Protein AF-A0A7J8EHK1-F1 (afdb_monomer)

Organism: Rousettus aegyptiacus (NCBI:txid9407)

Structure (mmCIF, N/CA/C/O backbone):
data_AF-A0A7J8EHK1-F1
#
_entry.id   AF-A0A7J8EHK1-F1
#
loop_
_atom_site.group_PDB
_atom_site.id
_atom_site.type_symbol
_atom_site.label_atom_id
_atom_site.label_alt_id
_atom_site.label_comp_id
_atom_site.label_asym_id
_atom_site.label_entity_id
_atom_site.label_seq_id
_atom_site.pdbx_PDB_ins_code
_atom_site.Cartn_x
_atom_site.Cartn_y
_atom_site.Cartn_z
_atom_site.occupancy
_atom_site.B_iso_or_equiv
_atom_site.auth_seq_id
_atom_site.auth_comp_id
_atom_site.auth_asym_id
_atom_site.auth_atom_id
_atom_site.pdbx_PDB_model_num
ATOM 1 N N . MET A 1 1 ? -7.768 28.398 -75.166 1.00 38.47 1 MET A N 1
ATOM 2 C CA . MET A 1 1 ? -6.361 27.932 -75.151 1.00 38.47 1 MET A CA 1
ATOM 3 C C . MET A 1 1 ? -5.897 27.807 -73.709 1.00 38.47 1 MET A C 1
ATOM 5 O O . MET A 1 1 ? -5.521 28.790 -73.094 1.00 38.47 1 MET A O 1
ATOM 9 N N . ASN A 1 2 ? -5.975 26.603 -73.162 1.00 43.16 2 ASN A N 1
ATOM 10 C CA . ASN A 1 2 ? -5.625 26.227 -71.798 1.00 43.16 2 ASN A CA 1
ATOM 11 C C . ASN A 1 2 ? -4.403 25.303 -71.877 1.00 43.16 2 ASN A C 1
ATOM 13 O O . ASN A 1 2 ? -4.517 24.148 -72.275 1.00 43.16 2 ASN A O 1
ATOM 17 N N . LYS A 1 3 ? -3.215 25.843 -71.584 1.00 46.25 3 LYS A N 1
ATOM 18 C CA . LYS A 1 3 ? -1.960 25.081 -71.583 1.00 46.25 3 LYS A CA 1
ATOM 19 C C . LYS A 1 3 ? -1.724 24.518 -70.184 1.00 46.25 3 LYS A C 1
ATOM 21 O O . LYS A 1 3 ? -1.312 25.252 -69.291 1.00 46.25 3 LYS A O 1
ATOM 26 N N . THR A 1 4 ? -1.973 23.229 -70.004 1.00 40.47 4 THR A N 1
ATOM 27 C CA . THR A 1 4 ? -1.637 22.501 -68.776 1.00 40.47 4 THR A CA 1
ATOM 28 C C . THR A 1 4 ? -0.132 22.228 -68.764 1.00 40.47 4 THR A C 1
ATOM 30 O O . THR A 1 4 ? 0.381 21.569 -69.667 1.00 40.47 4 THR A O 1
ATOM 33 N N . LYS A 1 5 ? 0.599 22.755 -67.774 1.00 55.84 5 LYS A N 1
ATOM 34 C CA . LYS A 1 5 ? 2.004 22.395 -67.535 1.00 55.84 5 LYS A CA 1
ATOM 35 C C . LYS A 1 5 ? 2.040 21.254 -66.522 1.00 55.84 5 LYS A C 1
ATOM 37 O O . LYS A 1 5 ? 1.581 21.427 -65.401 1.00 55.84 5 LYS A O 1
ATOM 42 N N . SER A 1 6 ? 2.587 20.112 -66.923 1.00 46.50 6 SER A N 1
ATOM 43 C CA . SER A 1 6 ? 2.915 19.012 -66.016 1.00 46.50 6 SER A CA 1
ATOM 44 C C . SER A 1 6 ? 4.375 19.149 -65.593 1.00 46.50 6 SER A C 1
ATOM 46 O O . SER A 1 6 ? 5.252 19.219 -66.452 1.00 46.50 6 SER A O 1
ATOM 48 N N . VAL A 1 7 ? 4.632 19.184 -64.286 1.00 48.81 7 VAL A N 1
ATOM 49 C CA . VAL A 1 7 ? 5.978 19.123 -63.702 1.00 48.81 7 VAL A CA 1
ATOM 50 C C . VAL A 1 7 ? 6.161 17.713 -63.152 1.00 48.81 7 VAL A C 1
ATOM 52 O O . VAL A 1 7 ? 5.357 17.258 -62.344 1.00 48.81 7 VAL A O 1
ATOM 55 N N . ARG A 1 8 ? 7.185 17.002 -63.630 1.00 47.78 8 ARG A N 1
ATOM 56 C CA . ARG A 1 8 ? 7.548 15.660 -63.167 1.00 47.78 8 ARG A CA 1
ATOM 57 C C . ARG A 1 8 ? 8.790 15.797 -62.296 1.00 47.78 8 ARG A C 1
ATOM 59 O O . ARG A 1 8 ? 9.835 16.195 -62.801 1.00 47.78 8 ARG A O 1
ATOM 66 N N . PHE A 1 9 ? 8.669 15.486 -61.013 1.00 46.19 9 PHE A N 1
ATOM 67 C CA . PHE A 1 9 ? 9.822 15.381 -60.126 1.00 46.19 9 PHE A CA 1
ATOM 68 C C . PHE A 1 9 ? 10.480 14.013 -60.348 1.00 46.19 9 PHE A C 1
ATOM 70 O O . PHE A 1 9 ? 9.794 12.991 -60.374 1.00 46.19 9 PHE A O 1
ATOM 77 N N . GLN A 1 10 ? 11.791 14.000 -60.594 1.00 54.94 10 GLN A N 1
ATOM 78 C CA . GLN A 1 10 ? 12.601 12.786 -60.522 1.00 54.94 10 GLN A CA 1
ATOM 79 C C . GLN A 1 10 ? 13.108 12.671 -59.090 1.00 54.94 10 GLN A C 1
ATOM 81 O O . GLN A 1 10 ? 13.871 13.516 -58.633 1.00 54.94 10 GLN A O 1
ATOM 86 N N . GLU A 1 11 ? 12.646 11.646 -58.390 1.00 54.41 11 GLU A N 1
ATOM 87 C CA . GLU A 1 11 ? 13.132 11.278 -57.069 1.00 54.41 11 GLU A CA 1
ATOM 88 C C . GLU A 1 11 ? 14.132 10.136 -57.261 1.00 54.41 11 GLU A C 1
ATOM 90 O O . GLU A 1 11 ? 13.762 8.976 -57.420 1.00 54.41 11 GLU A O 1
ATOM 95 N N . THR A 1 12 ? 15.412 10.482 -57.348 1.00 51.59 12 THR A N 1
ATOM 96 C CA . THR A 1 12 ? 16.509 9.524 -57.191 1.00 51.59 12 THR A CA 1
ATOM 97 C C . THR A 1 12 ? 17.348 10.023 -56.032 1.00 51.59 12 THR A C 1
ATOM 99 O O . THR A 1 12 ? 18.205 10.890 -56.192 1.00 51.59 12 THR A O 1
ATOM 102 N N . ILE A 1 13 ? 17.018 9.535 -54.839 1.00 55.03 13 ILE A N 1
ATOM 103 C CA . ILE A 1 13 ? 17.886 9.636 -53.673 1.00 55.03 13 ILE A CA 1
ATOM 104 C C . ILE A 1 13 ? 18.937 8.545 -53.872 1.00 55.03 13 ILE A C 1
ATOM 106 O O . ILE A 1 13 ? 18.628 7.364 -53.720 1.00 55.03 13 ILE A O 1
ATOM 110 N N . ASP A 1 14 ? 20.153 8.929 -54.256 1.00 51.19 14 ASP A N 1
ATOM 111 C CA . ASP A 1 14 ? 21.294 8.016 -54.228 1.00 51.19 14 ASP A CA 1
ATOM 112 C C . ASP A 1 14 ? 21.623 7.723 -52.760 1.00 51.19 14 ASP A C 1
ATOM 114 O O . ASP A 1 14 ? 22.330 8.471 -52.082 1.00 51.19 14 ASP A O 1
ATOM 118 N N . VAL A 1 15 ? 21.044 6.639 -52.243 1.00 51.44 15 VAL A N 1
ATOM 119 C CA . VAL A 1 15 ? 21.447 6.045 -50.971 1.00 51.44 15 VAL A CA 1
ATOM 120 C C . VAL A 1 15 ? 22.838 5.467 -51.194 1.00 51.44 15 VAL A C 1
ATOM 122 O O . VAL A 1 15 ? 23.000 4.443 -51.855 1.00 51.44 15 VAL A O 1
ATOM 125 N N . TYR A 1 16 ? 23.854 6.149 -50.672 1.00 55.19 16 TYR A N 1
ATOM 126 C CA . TYR A 1 16 ? 25.209 5.620 -50.606 1.00 55.19 16 TYR A CA 1
ATOM 127 C C . TYR A 1 16 ? 25.208 4.400 -49.678 1.00 55.19 16 TYR A C 1
ATOM 129 O O . TYR A 1 16 ? 25.238 4.525 -48.454 1.00 55.19 16 TYR A O 1
ATOM 137 N N . ILE A 1 17 ? 25.109 3.213 -50.273 1.00 56.16 17 ILE A N 1
ATOM 138 C CA . ILE A 1 17 ? 25.316 1.946 -49.581 1.00 56.16 17 ILE A CA 1
ATOM 139 C C . ILE A 1 17 ? 26.830 1.737 -49.527 1.00 56.16 17 ILE A C 1
ATOM 141 O O . ILE A 1 17 ? 27.454 1.439 -50.545 1.00 56.16 17 ILE A O 1
ATOM 145 N N . CYS A 1 18 ? 27.429 1.924 -48.34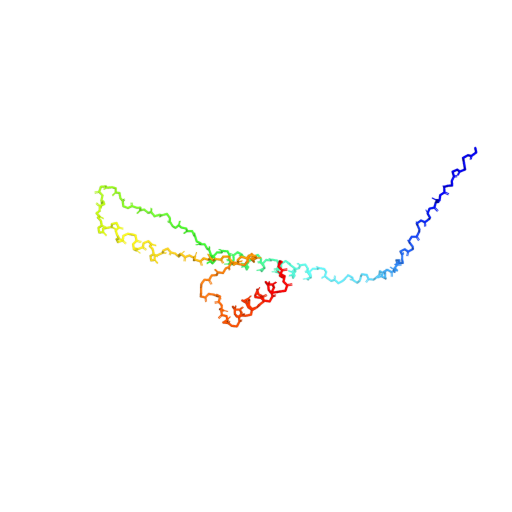7 1.00 44.06 18 CYS A N 1
ATOM 146 C CA . CYS A 1 18 ? 28.772 1.407 -48.085 1.00 44.06 18 CYS A CA 1
ATOM 147 C C . CYS A 1 18 ? 28.731 -0.113 -48.295 1.00 44.06 18 CYS A C 1
ATOM 149 O O . CYS A 1 18 ? 27.890 -0.758 -47.665 1.00 44.06 18 CYS A O 1
ATOM 151 N N . PRO A 1 19 ? 29.608 -0.704 -49.125 1.00 44.03 19 PRO A N 1
ATOM 152 C CA . PRO A 1 19 ? 29.806 -2.142 -49.107 1.00 44.03 19 PRO A CA 1
ATOM 153 C C . PRO A 1 19 ? 30.308 -2.502 -47.710 1.00 44.03 19 PRO A C 1
ATOM 155 O O . PRO A 1 19 ? 31.405 -2.110 -47.316 1.00 44.03 19 PRO A O 1
ATOM 158 N N . SER A 1 20 ? 29.460 -3.154 -46.925 1.00 52.75 20 SER A N 1
ATOM 159 C CA . SER A 1 20 ? 29.878 -3.832 -45.710 1.00 52.75 20 SER A CA 1
ATOM 160 C C . SER A 1 20 ? 30.826 -4.951 -46.132 1.00 52.75 20 SER A C 1
ATOM 162 O O . SER A 1 20 ? 30.414 -5.848 -46.865 1.00 52.75 20 SER A O 1
ATOM 164 N N . ASP A 1 21 ? 32.096 -4.841 -45.738 1.00 48.31 21 ASP A N 1
ATOM 165 C CA . ASP A 1 21 ? 33.077 -5.919 -45.849 1.00 48.31 21 ASP A CA 1
ATOM 166 C C . ASP A 1 21 ? 32.521 -7.146 -45.115 1.00 48.31 21 ASP A C 1
ATOM 168 O O . ASP A 1 21 ? 32.410 -7.164 -43.888 1.00 48.31 21 ASP A O 1
ATOM 172 N N . ASP A 1 22 ? 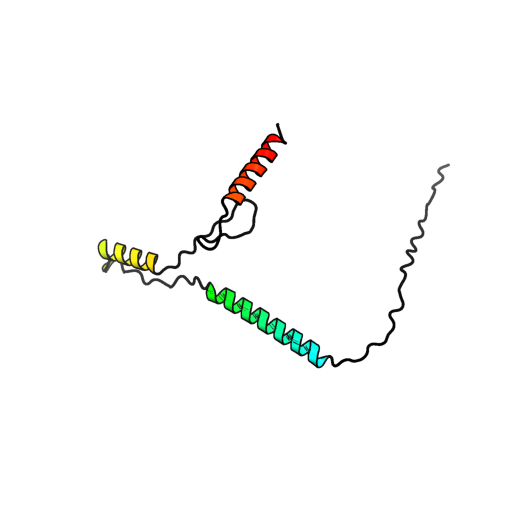32.142 -8.163 -45.886 1.00 50.75 22 ASP A N 1
ATOM 173 C CA . ASP A 1 22 ? 31.831 -9.493 -45.383 1.00 50.75 22 ASP A CA 1
ATOM 174 C C . ASP A 1 22 ? 33.140 -10.177 -44.968 1.00 50.75 22 ASP A C 1
ATOM 176 O O . ASP A 1 22 ? 33.752 -10.929 -45.729 1.00 50.75 22 ASP A O 1
ATOM 180 N N . THR A 1 23 ? 33.554 -9.948 -43.726 1.00 42.09 23 THR A N 1
ATOM 181 C CA . THR A 1 23 ? 34.283 -10.948 -42.943 1.00 42.09 23 THR A CA 1
ATOM 182 C C . THR A 1 23 ? 33.548 -11.114 -41.623 1.00 42.09 23 THR A C 1
ATOM 184 O O . THR A 1 23 ? 33.896 -10.506 -40.613 1.00 42.09 23 THR A O 1
ATOM 187 N N . ILE A 1 24 ? 32.480 -11.914 -41.640 1.00 44.50 24 ILE A N 1
ATOM 188 C CA . ILE A 1 24 ? 31.964 -12.505 -40.408 1.00 44.50 24 ILE A CA 1
ATOM 189 C C . ILE A 1 24 ? 32.987 -13.574 -40.032 1.00 44.50 24 ILE A C 1
ATOM 191 O O . ILE A 1 24 ? 32.926 -14.708 -40.508 1.00 44.50 24 ILE A O 1
ATOM 195 N N . ASP A 1 25 ? 33.972 -13.175 -39.232 1.00 47.78 25 ASP A N 1
ATOM 196 C CA . ASP A 1 25 ? 34.696 -14.117 -38.399 1.00 47.78 25 ASP A CA 1
ATOM 197 C C . ASP A 1 25 ? 33.633 -14.812 -37.545 1.00 47.78 25 ASP A C 1
ATOM 199 O O . ASP A 1 25 ? 32.918 -14.178 -36.769 1.00 47.78 25 ASP A O 1
ATOM 203 N N . THR A 1 26 ? 33.440 -16.111 -37.767 1.00 57.06 26 THR A N 1
ATOM 204 C CA . THR A 1 26 ? 32.623 -16.950 -36.892 1.00 57.06 26 THR A CA 1
ATOM 205 C C . THR A 1 26 ? 33.359 -17.074 -35.565 1.00 57.06 26 THR A C 1
ATOM 207 O O . THR A 1 26 ? 34.079 -18.047 -35.336 1.00 57.06 26 THR A O 1
ATOM 210 N N . GLU A 1 27 ? 33.236 -16.049 -34.731 1.00 58.75 27 GLU A N 1
ATOM 211 C CA . GLU A 1 27 ? 33.489 -16.168 -33.308 1.00 58.75 27 GLU A CA 1
ATOM 212 C C . GLU A 1 27 ? 32.331 -16.943 -32.680 1.00 58.75 27 GLU A C 1
ATOM 214 O O . GLU A 1 27 ? 31.190 -16.906 -33.142 1.00 58.75 27 GLU A O 1
ATOM 219 N N . ASP A 1 28 ? 32.694 -17.739 -31.689 1.00 59.81 28 ASP A N 1
ATOM 220 C CA . ASP A 1 28 ? 31.895 -18.738 -30.999 1.00 59.81 28 ASP A CA 1
ATOM 221 C C . ASP A 1 28 ? 30.589 -18.140 -30.429 1.00 59.81 28 ASP A C 1
ATOM 223 O O . ASP A 1 28 ? 30.542 -17.639 -29.308 1.00 59.81 28 ASP A O 1
ATOM 227 N N . ASP A 1 29 ? 29.521 -18.177 -31.234 1.00 57.72 29 ASP A N 1
ATOM 228 C CA . ASP A 1 29 ? 28.162 -17.673 -30.944 1.00 57.72 29 ASP A CA 1
ATOM 229 C C . ASP A 1 29 ? 27.538 -18.317 -29.684 1.00 57.72 29 ASP A C 1
ATOM 231 O O . ASP A 1 29 ? 26.577 -17.805 -29.108 1.00 57.72 29 ASP A O 1
ATOM 235 N N . GLY A 1 30 ? 28.121 -19.428 -29.211 1.00 61.62 30 GLY A N 1
ATOM 236 C CA . GLY A 1 30 ? 27.737 -20.094 -27.970 1.00 61.62 30 GLY A CA 1
ATOM 237 C C . GLY A 1 30 ? 27.915 -19.206 -26.735 1.00 61.62 30 GLY A C 1
ATOM 238 O O . GLY A 1 30 ? 26.972 -19.070 -25.958 1.00 61.62 30 GLY A O 1
ATOM 239 N N . ASP A 1 31 ? 29.058 -18.527 -26.593 1.00 70.62 31 ASP A N 1
ATOM 240 C CA . ASP A 1 31 ? 29.414 -17.775 -25.374 1.00 70.62 31 ASP A CA 1
ATOM 241 C C . ASP A 1 31 ? 28.532 -16.527 -25.176 1.00 70.62 31 ASP A C 1
ATOM 243 O O . ASP A 1 31 ? 28.021 -16.260 -24.087 1.00 70.62 31 ASP A O 1
ATOM 247 N N . LEU A 1 32 ? 28.253 -15.788 -26.257 1.00 77.38 32 LEU A N 1
ATOM 248 C CA . LEU A 1 32 ? 27.374 -14.613 -26.204 1.00 77.38 32 LEU A CA 1
ATOM 249 C C . LEU A 1 32 ? 25.920 -14.988 -25.893 1.00 77.38 32 LEU A C 1
ATOM 251 O O . LEU A 1 32 ? 25.219 -14.232 -25.211 1.00 77.38 32 LEU A O 1
ATOM 255 N N . SER A 1 33 ? 25.463 -16.145 -26.379 1.00 82.88 33 SER A N 1
ATOM 256 C CA . SER A 1 33 ? 24.103 -16.629 -26.137 1.00 82.88 33 SER A CA 1
ATOM 257 C C . SER A 1 33 ? 23.885 -17.034 -24.675 1.00 82.88 33 SER A C 1
ATOM 259 O O . SER A 1 33 ? 22.853 -16.690 -24.093 1.00 82.88 33 SER A O 1
ATOM 261 N N . GLU A 1 34 ? 24.881 -17.675 -24.060 1.00 85.31 34 GLU A N 1
ATOM 262 C CA . GLU A 1 34 ? 24.867 -18.063 -22.648 1.00 85.31 34 GLU A CA 1
ATOM 263 C C . GLU A 1 34 ? 24.850 -16.826 -21.740 1.00 85.31 34 GLU A C 1
ATOM 265 O O . GLU A 1 34 ? 24.005 -16.721 -20.851 1.00 85.31 34 GLU A O 1
ATOM 270 N N . LEU A 1 35 ? 25.683 -15.821 -22.032 1.00 88.62 35 LEU A N 1
ATOM 271 C CA . LEU A 1 35 ? 25.713 -14.558 -21.283 1.00 88.62 35 LEU A CA 1
ATOM 272 C C . LEU A 1 35 ? 24.392 -13.778 -21.365 1.00 88.62 35 LEU A C 1
ATOM 274 O O . LEU A 1 35 ? 23.960 -13.169 -20.382 1.00 88.62 35 LEU A O 1
ATOM 278 N N . ALA A 1 36 ? 23.744 -13.774 -22.533 1.00 90.38 36 ALA A N 1
ATOM 279 C CA . ALA A 1 36 ? 22.448 -13.125 -22.710 1.00 90.38 36 ALA A CA 1
ATOM 280 C C . ALA A 1 36 ? 21.346 -13.823 -21.899 1.00 90.38 36 ALA A C 1
ATOM 282 O O . ALA A 1 36 ? 20.477 -13.152 -21.332 1.00 90.38 36 ALA A O 1
ATOM 283 N N . LEU A 1 37 ? 21.394 -15.155 -21.830 1.00 94.50 37 LEU A N 1
ATOM 284 C CA . LEU A 1 37 ? 20.437 -15.967 -21.088 1.00 94.50 37 LEU A CA 1
ATOM 285 C C . LEU A 1 37 ? 20.608 -15.766 -19.576 1.00 94.50 37 LEU A C 1
ATOM 287 O O . LEU A 1 37 ? 19.631 -15.440 -18.901 1.00 94.50 37 LEU A O 1
ATOM 291 N N . ASP A 1 38 ? 21.844 -15.803 -19.075 1.00 94.56 38 ASP A N 1
ATOM 292 C CA . ASP A 1 38 ? 22.174 -15.513 -17.672 1.00 94.56 38 ASP A CA 1
ATOM 293 C C . ASP A 1 38 ? 21.714 -14.109 -17.251 1.00 94.56 38 ASP A C 1
ATOM 295 O O . ASP A 1 38 ? 21.135 -13.913 -16.177 1.00 94.56 38 ASP A O 1
ATOM 299 N N . LEU A 1 39 ? 21.921 -13.106 -18.112 1.00 94.62 39 LEU A N 1
ATOM 300 C CA . LEU A 1 39 ? 21.483 -11.739 -17.838 1.00 94.62 39 LEU A CA 1
ATOM 301 C C . LEU A 1 39 ? 19.953 -11.635 -17.769 1.00 94.62 39 LEU A C 1
ATOM 303 O O . LEU A 1 39 ? 19.422 -10.937 -16.899 1.00 94.62 39 LEU A O 1
ATOM 307 N N . ALA A 1 40 ? 19.242 -12.325 -18.665 1.00 96.12 40 ALA A N 1
ATOM 308 C CA . ALA A 1 40 ? 17.785 -12.359 -18.678 1.00 96.12 40 ALA A CA 1
ATOM 309 C C . ALA A 1 40 ? 17.227 -13.058 -17.429 1.00 96.12 40 ALA A C 1
ATOM 311 O O . ALA A 1 40 ? 16.341 -12.513 -16.769 1.00 96.12 40 ALA A O 1
ATOM 312 N N . GLU A 1 41 ? 17.776 -14.215 -17.056 1.00 96.56 41 GLU A N 1
ATOM 313 C CA . GLU A 1 41 ? 17.376 -14.948 -15.852 1.00 96.56 41 GLU A CA 1
ATOM 314 C C . GLU A 1 41 ? 17.659 -14.149 -14.576 1.00 96.56 41 GLU A C 1
ATOM 316 O O . GLU A 1 41 ? 16.799 -14.056 -13.693 1.00 96.56 41 GLU A O 1
ATOM 321 N N . SER A 1 42 ? 18.817 -13.489 -14.496 1.00 95.56 42 SER A N 1
ATOM 322 C CA . SER A 1 42 ? 19.158 -12.590 -13.392 1.00 95.56 42 SER A CA 1
ATOM 323 C C . SER A 1 42 ? 18.177 -11.418 -13.294 1.00 95.56 42 SER A C 1
ATOM 325 O O . SER A 1 42 ? 17.716 -11.085 -12.200 1.00 95.56 42 SER A O 1
ATOM 327 N N . ALA A 1 43 ? 17.823 -10.791 -14.420 1.00 95.25 43 ALA A N 1
ATOM 328 C CA . ALA A 1 43 ? 16.866 -9.686 -14.447 1.00 95.25 43 ALA A CA 1
ATOM 329 C C . ALA A 1 43 ? 15.455 -10.129 -14.021 1.00 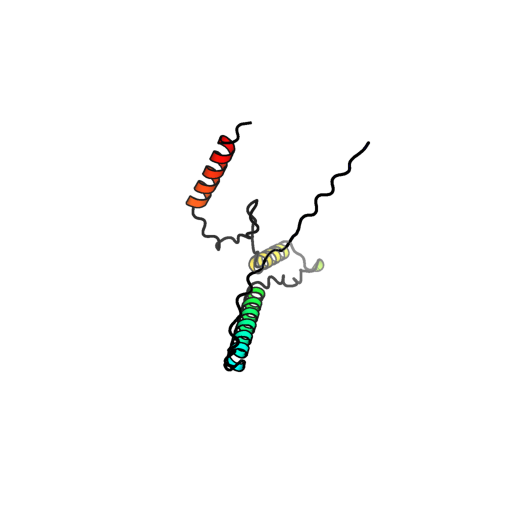95.25 43 ALA A C 1
ATOM 331 O O . ALA A 1 43 ? 14.811 -9.433 -13.233 1.00 95.25 43 ALA A O 1
ATOM 332 N N . ILE A 1 44 ? 14.994 -11.297 -14.482 1.00 94.44 44 ILE A N 1
ATOM 333 C CA . ILE A 1 44 ? 13.706 -11.887 -14.084 1.00 94.44 44 ILE A CA 1
ATOM 334 C C . ILE A 1 44 ? 13.707 -12.193 -12.585 1.00 94.44 44 ILE A C 1
ATOM 336 O O . ILE A 1 44 ? 12.772 -11.819 -11.881 1.00 94.44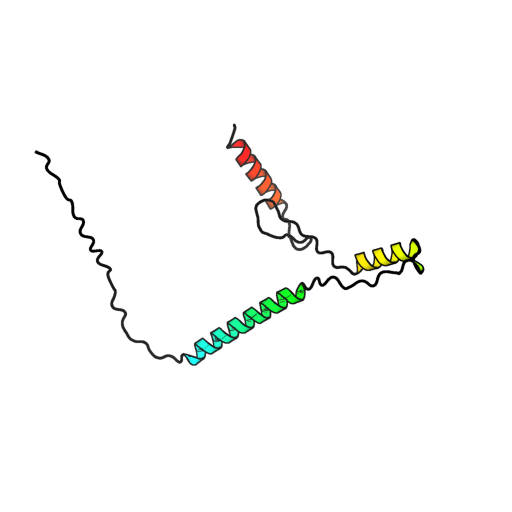 44 ILE A O 1
ATOM 340 N N . THR A 1 45 ? 14.774 -12.810 -12.079 1.00 94.06 45 THR A N 1
ATOM 341 C CA . THR A 1 45 ? 14.909 -13.151 -10.656 1.00 94.06 45 THR A CA 1
ATOM 342 C C . THR A 1 45 ? 14.924 -11.899 -9.781 1.00 94.06 45 THR A C 1
ATOM 344 O O . THR A 1 45 ? 14.252 -11.850 -8.751 1.00 94.06 45 THR A O 1
ATOM 347 N N . ALA A 1 46 ? 15.642 -10.854 -10.201 1.00 89.81 46 ALA A N 1
ATOM 348 C CA . ALA A 1 46 ? 15.643 -9.569 -9.513 1.00 89.81 46 ALA A CA 1
ATOM 349 C C . ALA A 1 46 ? 14.244 -8.933 -9.505 1.00 89.81 46 ALA A C 1
ATOM 351 O O . ALA A 1 46 ? 13.804 -8.462 -8.459 1.00 89.81 46 ALA A O 1
ATOM 352 N N . ALA A 1 47 ? 13.525 -8.971 -10.631 1.00 83.12 47 ALA A N 1
ATOM 353 C CA . ALA A 1 47 ? 12.165 -8.449 -10.726 1.00 83.12 47 ALA A CA 1
ATOM 354 C C . ALA A 1 47 ? 11.181 -9.217 -9.824 1.00 83.12 47 ALA A C 1
ATOM 356 O O . ALA A 1 47 ? 10.435 -8.589 -9.076 1.00 83.12 47 ALA A O 1
ATOM 357 N N . ILE A 1 48 ? 11.217 -10.555 -9.823 1.00 78.75 48 ILE A N 1
ATOM 358 C CA . ILE A 1 48 ? 10.383 -11.389 -8.939 1.00 78.75 48 ILE A CA 1
ATOM 359 C C . ILE A 1 48 ? 10.664 -11.052 -7.474 1.00 78.75 48 ILE A C 1
ATOM 361 O O . ILE A 1 48 ? 9.734 -10.761 -6.729 1.00 78.75 48 ILE A O 1
ATOM 365 N N . LYS A 1 49 ? 11.939 -10.970 -7.080 1.00 80.00 49 LYS A N 1
ATOM 366 C CA . LYS A 1 49 ? 12.322 -10.593 -5.715 1.00 80.00 49 LYS A CA 1
ATOM 367 C C . LYS A 1 49 ? 11.791 -9.210 -5.320 1.00 80.00 49 LYS A C 1
ATOM 369 O O . LYS A 1 49 ? 11.320 -9.039 -4.202 1.00 80.00 49 LYS A O 1
ATOM 374 N N . THR A 1 50 ? 11.832 -8.230 -6.228 1.00 71.62 50 THR A N 1
ATOM 375 C CA . THR A 1 50 ? 11.267 -6.895 -5.956 1.00 71.62 50 THR A CA 1
ATOM 376 C C . THR A 1 50 ? 9.742 -6.882 -5.850 1.00 71.62 50 THR A C 1
ATOM 378 O O . THR A 1 50 ? 9.202 -5.983 -5.217 1.00 71.62 50 THR A O 1
ATOM 381 N N . VAL A 1 51 ? 9.046 -7.850 -6.453 1.00 65.50 51 VAL A N 1
ATOM 382 C CA . VAL A 1 51 ? 7.585 -7.991 -6.341 1.00 65.50 51 VAL A CA 1
ATOM 383 C C . VAL A 1 51 ? 7.205 -8.746 -5.064 1.00 65.50 51 VAL A C 1
ATOM 385 O O . VAL A 1 51 ? 6.266 -8.341 -4.387 1.00 65.50 51 VAL A O 1
ATOM 388 N N . GLU A 1 52 ? 7.952 -9.789 -4.693 1.00 56.50 52 GLU A N 1
ATOM 389 C CA . GLU A 1 52 ? 7.721 -10.563 -3.463 1.00 56.50 52 GLU A CA 1
ATOM 390 C C . GLU A 1 52 ? 8.037 -9.764 -2.185 1.00 56.50 52 GLU A C 1
ATOM 392 O O . GLU A 1 52 ? 7.369 -9.947 -1.169 1.00 56.50 52 GLU A O 1
ATOM 397 N N . GLU A 1 53 ? 9.001 -8.832 -2.220 1.00 53.66 53 GLU A N 1
ATOM 398 C CA . GLU A 1 53 ? 9.269 -7.913 -1.096 1.00 53.66 53 GLU A CA 1
ATOM 399 C C . GLU A 1 53 ? 8.082 -6.971 -0.784 1.00 53.66 53 GLU A C 1
ATOM 401 O O . GLU A 1 53 ? 8.008 -6.440 0.325 1.00 53.66 53 GLU A O 1
ATOM 406 N N . ASP A 1 54 ? 7.128 -6.827 -1.712 1.00 53.69 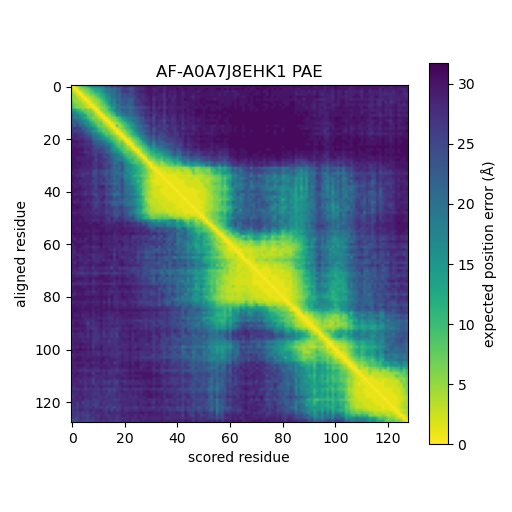54 ASP A N 1
ATOM 407 C CA . ASP A 1 54 ? 5.945 -5.967 -1.607 1.00 53.69 54 ASP A CA 1
ATOM 408 C C . ASP A 1 54 ? 4.623 -6.775 -1.681 1.00 53.69 54 ASP A C 1
ATOM 410 O O . ASP A 1 54 ? 3.588 -6.241 -2.091 1.00 53.69 54 ASP A O 1
ATOM 414 N N . GLU A 1 55 ? 4.593 -8.053 -1.269 1.00 56.03 55 GLU A N 1
ATOM 415 C CA . GLU A 1 55 ? 3.321 -8.772 -1.087 1.00 56.03 55 GLU A CA 1
ATOM 416 C C . GLU A 1 55 ? 2.536 -8.196 0.109 1.00 56.03 55 GLU A C 1
ATOM 418 O O . GLU A 1 55 ? 2.470 -8.738 1.212 1.00 56.03 55 GLU A O 1
ATOM 423 N N . TYR A 1 56 ? 1.863 -7.071 -0.137 1.00 54.50 56 TYR A N 1
ATOM 424 C CA . TYR A 1 56 ? 0.781 -6.518 0.672 1.00 54.50 56 TYR A CA 1
ATOM 425 C C . TYR A 1 56 ? -0.472 -7.396 0.559 1.00 54.50 56 TYR A C 1
ATOM 427 O O . TYR A 1 56 ? -1.574 -6.906 0.299 1.00 54.50 56 TYR A O 1
ATOM 435 N N . THR A 1 57 ? -0.332 -8.713 0.710 1.00 58.72 57 THR A N 1
ATOM 436 C CA . THR A 1 57 ? -1.489 -9.596 0.785 1.00 58.72 57 THR A CA 1
ATOM 437 C C . THR A 1 57 ? -2.180 -9.287 2.103 1.00 58.72 57 THR A C 1
ATOM 439 O O . THR A 1 57 ? -1.719 -9.692 3.174 1.00 58.72 57 THR A O 1
ATOM 442 N N . VAL A 1 58 ? -3.255 -8.501 2.036 1.00 60.31 58 VAL A N 1
ATOM 443 C CA . VAL A 1 58 ? -4.150 -8.270 3.169 1.00 60.31 58 VAL A CA 1
ATOM 444 C C . VAL A 1 58 ? -4.594 -9.648 3.646 1.00 60.31 58 VAL A C 1
ATOM 446 O O . VAL A 1 58 ? -5.334 -10.338 2.949 1.00 60.31 58 VAL A O 1
ATOM 449 N N . LYS A 1 59 ? -4.063 -10.081 4.795 1.00 64.69 59 LYS A N 1
ATOM 450 C CA . LYS A 1 59 ? -4.393 -11.382 5.378 1.00 64.69 59 LYS A CA 1
ATOM 451 C C . LYS A 1 59 ? -5.902 -11.421 5.603 1.00 64.69 59 LYS A C 1
ATOM 453 O O . LYS A 1 59 ? -6.460 -10.456 6.125 1.00 64.69 59 LYS A O 1
ATOM 458 N N . ASP A 1 60 ? -6.548 -12.528 5.249 1.00 69.38 60 ASP A N 1
ATOM 459 C CA . ASP A 1 60 ? -7.962 -12.726 5.562 1.00 69.38 60 ASP A CA 1
ATOM 460 C C . ASP A 1 60 ? -8.151 -12.704 7.086 1.00 69.38 60 ASP A C 1
ATOM 462 O O . ASP A 1 60 ? -7.602 -13.530 7.821 1.00 69.38 60 ASP A O 1
ATOM 466 N N . ILE A 1 61 ? -8.904 -11.717 7.575 1.00 74.94 61 ILE A N 1
ATOM 467 C CA . ILE A 1 61 ? -9.107 -11.498 9.008 1.00 74.94 61 ILE A CA 1
ATOM 468 C C . ILE A 1 61 ? -10.349 -12.266 9.438 1.00 74.94 61 ILE A C 1
ATOM 470 O O . ILE A 1 61 ? -11.463 -11.977 8.996 1.00 74.94 61 ILE A O 1
ATOM 474 N N . ASN A 1 62 ? -10.176 -13.195 10.374 1.00 83.81 62 ASN A N 1
ATOM 475 C CA . ASN A 1 62 ? -11.308 -13.821 11.042 1.00 83.81 62 ASN A CA 1
ATOM 476 C C . ASN A 1 62 ? -11.865 -12.877 12.124 1.00 83.81 62 ASN A C 1
ATOM 478 O O . ASN A 1 62 ? -11.382 -12.838 13.259 1.00 83.81 62 ASN A O 1
ATOM 482 N N . TRP A 1 63 ? -12.855 -12.070 11.749 1.00 85.75 63 TRP A N 1
ATOM 483 C CA . TRP A 1 63 ? -13.531 -11.133 12.647 1.00 85.75 63 TRP A CA 1
ATOM 484 C C . TRP A 1 63 ? -14.293 -11.851 13.762 1.00 85.75 63 TRP A C 1
ATOM 486 O O . TRP A 1 63 ? -14.826 -12.944 13.556 1.00 85.75 63 TRP A O 1
ATOM 496 N N . ILE A 1 64 ? -14.387 -11.226 14.944 1.00 88.06 64 ILE A N 1
ATOM 497 C CA . ILE A 1 64 ? -15.230 -11.790 16.005 1.00 88.06 64 ILE A CA 1
ATOM 498 C C . ILE A 1 64 ? -16.688 -11.846 15.554 1.00 88.06 64 ILE A C 1
ATOM 500 O O . ILE A 1 64 ? -17.202 -10.933 14.903 1.00 88.06 64 ILE A O 1
ATOM 504 N N . THR A 1 65 ? -17.376 -12.920 15.924 1.00 90.75 65 THR A N 1
ATOM 505 C CA . THR A 1 65 ? -18.787 -13.079 15.575 1.00 90.75 65 THR A CA 1
ATOM 506 C C . THR A 1 65 ? -19.673 -12.174 16.439 1.00 90.75 65 THR A C 1
ATOM 508 O O . THR A 1 65 ? -19.308 -11.792 17.552 1.00 90.75 65 THR A O 1
ATOM 511 N N . HIS A 1 66 ? -20.880 -11.847 15.961 1.00 82.06 66 HIS A N 1
ATOM 512 C CA . HIS A 1 66 ? -21.822 -10.977 16.684 1.00 82.06 66 HIS A CA 1
ATOM 513 C C . HIS A 1 66 ? -22.126 -11.466 18.115 1.00 82.06 66 HIS A C 1
ATOM 515 O O . HIS A 1 66 ? -22.301 -10.657 19.020 1.00 82.06 66 HIS A O 1
ATOM 521 N N . GLY A 1 67 ? -22.169 -12.786 18.337 1.00 88.19 67 GLY A N 1
ATOM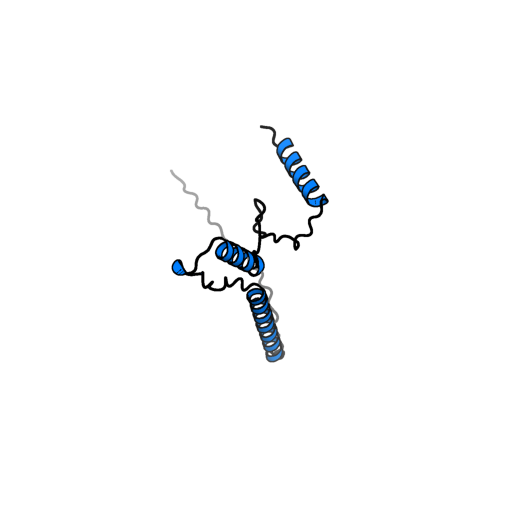 522 C CA . GLY A 1 67 ? -22.441 -13.370 19.657 1.00 88.19 67 GLY A CA 1
ATOM 523 C C . GLY A 1 67 ? -21.295 -13.221 20.663 1.00 88.19 67 GLY A C 1
ATOM 524 O O . GLY A 1 67 ? -21.521 -13.296 21.866 1.00 88.19 67 GLY A O 1
ATOM 525 N N . GLU A 1 68 ? -20.076 -12.981 20.185 1.00 87.56 68 GLU A N 1
ATOM 526 C CA . GLU A 1 68 ? -18.863 -12.854 21.000 1.00 87.56 68 GLU A CA 1
ATOM 527 C C . GLU A 1 68 ? -18.396 -11.397 21.132 1.00 87.56 68 GLU A C 1
ATOM 529 O O . GLU A 1 68 ? -17.368 -11.123 21.771 1.00 87.56 68 GLU A O 1
ATOM 534 N N . PHE A 1 69 ? -19.137 -10.470 20.513 1.00 92.62 69 PHE A N 1
ATOM 535 C CA . PHE A 1 69 ? -18.789 -9.063 20.435 1.00 92.62 69 PHE A CA 1
ATOM 536 C C . PHE A 1 69 ? -18.982 -8.347 21.772 1.00 92.62 69 PHE A C 1
ATOM 538 O O . PHE A 1 69 ? -20.073 -8.281 22.335 1.00 92.62 69 PHE A O 1
ATOM 545 N N . THR A 1 70 ? -17.904 -7.721 22.239 1.00 93.62 70 THR A N 1
ATOM 546 C CA . THR A 1 70 ? -17.933 -6.677 23.265 1.00 93.62 70 THR A CA 1
ATOM 547 C C . THR A 1 70 ? -17.113 -5.492 22.768 1.00 93.62 70 THR A C 1
ATOM 549 O O . THR A 1 70 ? -16.150 -5.676 22.022 1.00 93.62 70 THR A O 1
ATOM 552 N N . ALA A 1 71 ? -17.462 -4.271 23.187 1.00 91.88 71 ALA A N 1
ATOM 553 C CA . ALA A 1 71 ? -16.762 -3.063 22.736 1.00 91.88 71 ALA A CA 1
ATOM 554 C C . ALA A 1 71 ? -15.248 -3.125 23.008 1.00 91.88 71 ALA A C 1
ATOM 556 O O . ALA A 1 71 ? -14.455 -2.673 22.190 1.00 91.88 71 ALA A O 1
ATOM 557 N N . GLU A 1 72 ? -14.847 -3.733 24.125 1.00 93.44 72 GLU A N 1
ATOM 558 C CA . GLU A 1 72 ? -13.438 -3.896 24.484 1.00 93.44 72 GLU A CA 1
ATOM 559 C C . GLU A 1 72 ? -12.704 -4.876 23.564 1.00 93.44 72 GLU A C 1
ATOM 561 O O . GLU A 1 72 ? -11.617 -4.575 23.078 1.00 93.44 72 GLU A O 1
ATOM 566 N N . ARG A 1 73 ? -13.320 -6.026 23.259 1.00 90.75 73 ARG A N 1
ATOM 567 C CA . ARG A 1 73 ? -12.751 -7.001 22.318 1.00 90.75 73 ARG A CA 1
ATOM 568 C C . ARG A 1 73 ? -12.663 -6.445 20.904 1.00 90.75 73 ARG A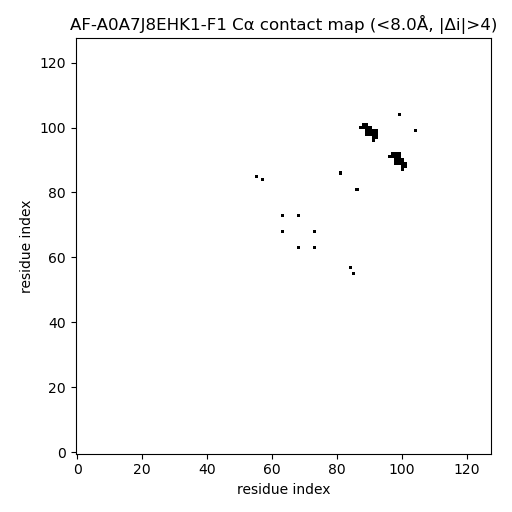 C 1
ATOM 570 O O . ARG A 1 73 ? -11.649 -6.648 20.249 1.00 90.75 73 ARG A O 1
ATOM 577 N N . GLY A 1 74 ? -13.694 -5.727 20.459 1.00 89.81 74 GLY A N 1
ATOM 578 C CA . GLY A 1 74 ? -13.692 -5.060 19.160 1.00 89.81 74 GLY A CA 1
ATOM 579 C C . GLY A 1 74 ? -12.569 -4.029 19.053 1.00 89.81 74 GLY A C 1
ATOM 580 O O . GLY A 1 74 ? -11.812 -4.058 18.089 1.00 89.81 74 GLY A O 1
ATOM 581 N N . ARG A 1 75 ? -12.400 -3.172 20.073 1.00 91.75 75 ARG A N 1
ATOM 582 C CA . ARG A 1 75 ? -11.285 -2.210 20.137 1.00 91.75 75 ARG A CA 1
ATOM 583 C C . ARG A 1 75 ? -9.930 -2.902 20.056 1.00 91.75 75 ARG A C 1
ATOM 585 O O . ARG A 1 75 ? -9.114 -2.526 19.224 1.00 91.75 75 ARG A O 1
ATOM 592 N N . LYS A 1 76 ? -9.730 -3.947 20.860 1.00 90.31 76 LYS A N 1
ATOM 593 C CA . LYS A 1 76 ? -8.476 -4.701 20.878 1.00 90.31 76 LYS A CA 1
ATOM 594 C C . LYS A 1 76 ? -8.172 -5.368 19.529 1.00 90.31 76 LYS A C 1
ATOM 596 O O . LYS A 1 76 ? -7.038 -5.312 19.074 1.00 90.31 76 LYS A O 1
ATOM 601 N N . GLN A 1 77 ? -9.176 -5.952 18.869 1.00 88.44 77 GLN A N 1
ATOM 602 C CA . GLN A 1 77 ? -8.995 -6.571 17.551 1.00 88.44 77 GLN A CA 1
ATOM 603 C C . GLN A 1 77 ? -8.658 -5.532 16.470 1.00 88.44 77 GLN A C 1
ATOM 605 O O . GLN A 1 77 ? -7.831 -5.799 15.604 1.00 88.44 77 GLN A O 1
ATOM 610 N N . ILE A 1 78 ? -9.260 -4.338 16.530 1.00 86.94 78 ILE A N 1
ATOM 611 C CA . ILE A 1 78 ? -8.925 -3.228 15.627 1.00 86.94 78 ILE A CA 1
ATOM 612 C C . ILE A 1 78 ? -7.489 -2.744 15.870 1.00 86.94 78 ILE A C 1
ATOM 614 O O . ILE A 1 78 ? -6.764 -2.529 14.905 1.00 86.94 78 ILE A O 1
ATOM 618 N N . GLU A 1 79 ? -7.061 -2.595 17.128 1.00 86.69 79 GLU A N 1
ATOM 619 C CA . GLU A 1 79 ? -5.680 -2.216 17.461 1.00 86.69 79 GLU A CA 1
ATOM 620 C C . GLU A 1 79 ? -4.664 -3.250 16.961 1.00 86.69 79 GLU A C 1
ATOM 622 O O . GLU A 1 79 ? -3.693 -2.874 16.311 1.00 86.69 79 GLU A O 1
ATOM 627 N N . GLU A 1 80 ? -4.900 -4.543 17.203 1.00 83.69 80 GLU A N 1
ATOM 628 C CA . GLU A 1 80 ? -4.040 -5.623 16.700 1.00 83.69 80 GLU A CA 1
ATOM 629 C C . GLU A 1 80 ? -3.982 -5.633 15.167 1.00 83.69 80 GLU A C 1
ATOM 631 O O . GLU A 1 80 ? -2.899 -5.763 14.600 1.00 83.69 80 GLU A O 1
ATOM 636 N N . PHE A 1 81 ? -5.115 -5.424 14.488 1.00 82.38 81 PHE A N 1
ATOM 637 C CA . PHE A 1 81 ? -5.147 -5.333 13.030 1.00 82.38 81 PHE A CA 1
ATOM 638 C C . PHE A 1 81 ? -4.354 -4.134 12.502 1.00 82.38 81 PHE A C 1
ATOM 640 O O . PHE A 1 81 ? -3.564 -4.289 11.580 1.00 82.38 81 PHE A O 1
ATOM 647 N N . VAL A 1 82 ? -4.529 -2.945 13.084 1.00 80.25 82 VAL A N 1
ATOM 648 C CA . VAL A 1 82 ? -3.809 -1.734 12.655 1.00 80.25 82 VAL A CA 1
ATOM 649 C C . VAL A 1 82 ? -2.305 -1.841 12.933 1.00 80.25 82 VAL A C 1
ATOM 651 O O . VAL A 1 82 ? -1.514 -1.282 12.179 1.00 80.25 82 VAL A O 1
ATOM 654 N N . LEU A 1 83 ? -1.903 -2.556 13.988 1.00 76.62 83 LEU A N 1
ATOM 655 C CA . LEU A 1 83 ? -0.494 -2.804 14.303 1.00 76.62 83 LEU A CA 1
ATOM 656 C C . LEU A 1 83 ? 0.156 -3.846 13.380 1.00 76.62 83 LEU A C 1
ATOM 658 O O . LEU A 1 83 ? 1.323 -3.679 13.034 1.00 76.62 83 LEU A O 1
ATOM 662 N N . ASP A 1 84 ? -0.562 -4.911 13.008 1.00 68.81 84 ASP A N 1
ATOM 663 C CA . ASP A 1 84 ? -0.025 -5.995 12.164 1.00 68.81 84 ASP A CA 1
ATOM 664 C C . ASP A 1 84 ? -0.194 -5.726 10.659 1.00 68.81 84 ASP A C 1
ATOM 666 O O . ASP A 1 84 ? 0.506 -6.321 9.840 1.00 68.81 84 ASP A O 1
ATOM 670 N N . ALA A 1 85 ? -1.105 -4.830 10.266 1.00 61.91 85 ALA A N 1
ATOM 671 C CA . ALA A 1 85 ? -1.296 -4.461 8.871 1.00 61.91 85 ALA A CA 1
ATOM 672 C C . ALA A 1 85 ? -0.219 -3.452 8.431 1.00 61.91 85 ALA A C 1
ATOM 674 O O . ALA A 1 85 ? -0.189 -2.326 8.938 1.00 61.91 85 ALA A O 1
ATOM 675 N N . PRO A 1 86 ? 0.639 -3.789 7.449 1.00 61.06 86 PRO A N 1
ATOM 676 C CA . PRO A 1 86 ? 1.542 -2.818 6.855 1.00 61.06 86 PRO A CA 1
ATOM 677 C C . PRO A 1 86 ? 0.716 -1.815 6.041 1.00 61.06 86 PRO A C 1
ATOM 679 O O . PRO A 1 86 ? 0.393 -2.043 4.878 1.00 61.06 86 PRO A O 1
ATOM 682 N N . VAL A 1 87 ? 0.336 -0.698 6.660 1.00 63.69 87 VAL A N 1
ATOM 683 C CA . VAL A 1 87 ? -0.283 0.420 5.943 1.00 63.69 87 VAL A CA 1
ATOM 684 C C . VAL A 1 87 ? 0.821 1.134 5.163 1.00 63.69 87 VAL A C 1
ATOM 686 O O . VAL A 1 87 ? 1.521 1.990 5.707 1.00 63.69 87 VAL A O 1
ATOM 689 N N . ASP A 1 88 ? 0.999 0.773 3.890 1.00 60.88 88 ASP A N 1
ATOM 690 C CA . ASP A 1 88 ? 1.859 1.536 2.983 1.00 60.88 88 ASP A CA 1
ATOM 691 C C . ASP A 1 88 ? 1.138 2.818 2.569 1.00 60.88 88 ASP A C 1
ATOM 693 O O . ASP A 1 88 ? 0.208 2.826 1.761 1.00 60.88 88 ASP A O 1
ATOM 697 N N . VAL A 1 89 ? 1.539 3.926 3.183 1.00 61.78 89 VAL A N 1
ATOM 698 C CA . VAL A 1 89 ? 1.068 5.252 2.795 1.00 61.78 89 VAL A CA 1
ATOM 699 C C . VAL A 1 89 ? 1.901 5.690 1.600 1.00 61.78 89 VAL A C 1
ATOM 701 O O . VAL A 1 89 ? 3.119 5.759 1.697 1.00 61.78 89 VAL A O 1
ATOM 704 N N . SER A 1 90 ? 1.275 6.048 0.484 1.00 65.06 90 SER A N 1
ATOM 705 C CA . SER A 1 90 ? 1.971 6.722 -0.612 1.00 65.06 90 SER A CA 1
ATOM 706 C C . SER A 1 90 ? 1.146 7.871 -1.181 1.00 65.06 90 SER A C 1
ATOM 708 O O . SER A 1 90 ? -0.077 7.902 -1.048 1.00 65.06 90 SER A O 1
ATOM 710 N N . PHE A 1 91 ? 1.817 8.865 -1.763 1.00 67.19 91 PHE A N 1
ATOM 711 C CA . PHE A 1 91 ? 1.166 10.003 -2.414 1.00 67.19 91 PHE A CA 1
ATOM 712 C C . PHE A 1 91 ? 1.836 10.330 -3.749 1.00 67.19 91 PHE A C 1
ATOM 714 O O . PHE A 1 91 ? 3.035 10.112 -3.934 1.00 67.19 91 PHE A O 1
ATOM 721 N N . ILE A 1 92 ? 1.041 10.857 -4.680 1.00 66.25 92 ILE A N 1
ATOM 722 C CA . ILE A 1 92 ? 1.479 11.289 -6.009 1.00 66.25 92 ILE A CA 1
ATOM 723 C C . ILE A 1 92 ? 1.494 12.815 -6.002 1.00 66.25 92 ILE A C 1
ATOM 725 O O . ILE A 1 92 ? 0.478 13.444 -5.702 1.00 66.25 92 ILE A O 1
ATOM 729 N N . PHE A 1 93 ? 2.645 13.418 -6.294 1.00 58.12 93 PHE A N 1
ATOM 730 C CA . PHE A 1 93 ? 2.747 14.870 -6.408 1.00 58.12 93 PHE A CA 1
ATOM 731 C C . PHE A 1 93 ? 2.265 15.306 -7.797 1.00 58.12 93 PHE A C 1
ATOM 733 O O . PHE A 1 93 ? 2.695 14.749 -8.808 1.00 58.12 93 PHE A O 1
ATOM 740 N N . GLU A 1 94 ? 1.346 16.272 -7.840 1.00 56.88 94 GLU A N 1
ATOM 741 C CA . GLU A 1 94 ? 0.641 16.699 -9.053 1.00 56.88 94 GLU A CA 1
ATOM 742 C C . GLU A 1 94 ? 1.592 16.899 -10.251 1.00 56.88 94 GLU A C 1
ATOM 744 O O . GLU A 1 94 ? 2.465 17.767 -10.244 1.00 56.88 94 GLU A O 1
ATOM 749 N N . GLY A 1 95 ? 1.409 16.072 -11.288 1.00 59.41 95 GLY A N 1
ATOM 750 C CA . GLY A 1 95 ? 2.134 16.138 -12.563 1.00 59.41 95 GLY A CA 1
ATOM 751 C C . GLY A 1 95 ? 3.271 15.126 -12.738 1.00 59.41 95 GLY A C 1
ATOM 752 O O . GLY A 1 95 ? 3.770 14.975 -13.851 1.00 59.41 95 GLY A O 1
ATOM 753 N N . GLN A 1 96 ? 3.665 14.403 -11.689 1.00 57.31 96 GLN A N 1
ATOM 754 C CA . GLN A 1 96 ? 4.737 13.408 -11.757 1.00 57.31 96 GLN A CA 1
ATOM 755 C C . GLN A 1 96 ? 4.162 12.030 -11.428 1.00 57.31 96 GLN A C 1
ATOM 757 O O . GLN A 1 96 ? 3.591 11.842 -10.363 1.00 57.31 96 GLN A O 1
ATOM 762 N N . SER A 1 97 ? 4.341 11.037 -12.307 1.00 60.81 97 SER A N 1
ATOM 763 C CA . SER A 1 97 ? 3.912 9.641 -12.069 1.00 60.81 97 SER A CA 1
ATOM 764 C C . SER A 1 97 ? 4.740 8.925 -10.981 1.00 60.81 97 SER A C 1
ATOM 766 O O . SER A 1 97 ? 4.772 7.696 -10.924 1.00 60.81 97 SER A O 1
ATOM 768 N N . LEU A 1 98 ? 5.462 9.678 -10.150 1.00 60.31 98 LEU A N 1
ATOM 76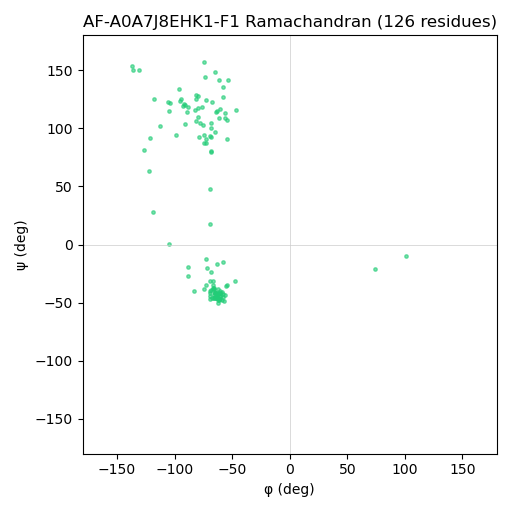9 C CA . LEU A 1 98 ? 6.353 9.156 -9.130 1.00 60.31 98 LEU A CA 1
ATOM 770 C C . LEU A 1 98 ? 5.570 8.933 -7.831 1.00 60.31 98 LEU A C 1
ATOM 772 O O . LEU A 1 98 ? 5.025 9.870 -7.247 1.00 60.31 98 LEU A O 1
ATOM 776 N N . VAL A 1 99 ? 5.521 7.678 -7.386 1.00 65.38 99 VAL A N 1
ATOM 777 C CA . VAL A 1 99 ? 4.876 7.270 -6.133 1.00 65.38 99 VAL A CA 1
ATOM 778 C C . VAL A 1 99 ? 5.846 7.511 -4.978 1.00 65.38 99 VAL A C 1
ATOM 780 O O . VAL A 1 99 ? 6.908 6.891 -4.905 1.00 65.38 99 VAL A O 1
ATOM 783 N N . HIS A 1 100 ? 5.499 8.418 -4.064 1.00 63.03 100 HIS A N 1
ATOM 784 C CA . HIS A 1 100 ? 6.328 8.724 -2.900 1.00 63.03 100 HIS A CA 1
ATOM 785 C C . HIS A 1 100 ? 5.887 7.929 -1.674 1.00 63.03 100 HIS A C 1
ATOM 787 O O . HIS A 1 100 ? 4.753 8.073 -1.226 1.00 63.03 100 HIS A O 1
ATOM 793 N N . ARG A 1 101 ? 6.816 7.166 -1.082 1.00 68.31 101 ARG A N 1
ATOM 794 C CA . ARG A 1 101 ? 6.649 6.517 0.231 1.00 68.31 101 ARG A CA 1
ATOM 795 C C . ARG A 1 101 ? 7.278 7.378 1.356 1.00 68.31 101 ARG A C 1
ATOM 797 O O . ARG A 1 101 ? 8.417 7.854 1.195 1.00 68.31 101 ARG A O 1
ATOM 804 N N . PRO A 1 102 ? 6.590 7.603 2.495 1.00 57.34 102 PRO A N 1
ATOM 805 C CA . PRO A 1 102 ? 7.133 8.252 3.687 1.00 57.34 102 PRO A CA 1
ATOM 806 C C . PRO A 1 102 ? 8.416 7.574 4.178 1.00 57.34 102 PRO A C 1
ATOM 808 O O . PRO A 1 102 ? 8.574 6.360 4.098 1.00 57.34 102 PRO A O 1
ATOM 811 N N . GLY A 1 103 ? 9.385 8.362 4.650 1.00 63.34 103 GLY A N 1
ATOM 812 C CA . GLY A 1 103 ? 10.671 7.859 5.160 1.00 63.34 103 GLY A CA 1
ATOM 813 C C . GLY A 1 103 ? 11.665 7.360 4.098 1.00 63.34 103 GLY A C 1
ATOM 814 O O . GLY A 1 103 ? 12.866 7.350 4.359 1.00 63.34 103 GLY A O 1
ATOM 815 N N . LYS A 1 104 ? 11.211 7.004 2.888 1.00 63.31 104 LYS A N 1
ATOM 816 C CA . LYS A 1 104 ? 12.077 6.689 1.732 1.00 63.31 104 LYS A CA 1
ATOM 817 C C . LYS A 1 104 ? 12.435 7.920 0.904 1.00 63.31 104 LYS A C 1
ATOM 819 O O . LYS A 1 104 ? 13.509 7.984 0.310 1.00 63.31 104 LYS A O 1
ATOM 824 N N . THR A 1 105 ? 11.574 8.932 0.913 1.00 59.81 105 THR A N 1
ATOM 825 C CA . THR A 1 105 ? 11.860 10.202 0.242 1.00 59.81 105 THR A CA 1
ATOM 826 C C . THR A 1 105 ? 12.785 11.051 1.119 1.00 59.81 105 THR A C 1
ATOM 828 O O . THR A 1 105 ? 12.367 11.574 2.152 1.00 59.81 105 THR A O 1
ATOM 831 N N . ARG A 1 106 ? 14.052 11.228 0.715 1.00 59.53 106 ARG A N 1
ATOM 832 C CA . ARG A 1 106 ? 14.935 12.243 1.318 1.00 59.53 106 ARG A CA 1
ATOM 833 C C . ARG A 1 106 ? 14.516 13.618 0.818 1.00 59.53 106 ARG A C 1
ATOM 835 O O . ARG A 1 106 ? 15.044 14.127 -0.166 1.00 59.53 106 ARG A O 1
ATOM 842 N N . PHE A 1 107 ? 13.563 14.215 1.516 1.00 55.94 107 PHE A N 1
ATOM 843 C CA . PHE A 1 107 ? 13.165 15.589 1.274 1.00 55.94 107 PHE A CA 1
ATOM 844 C C . PHE A 1 107 ? 14.344 16.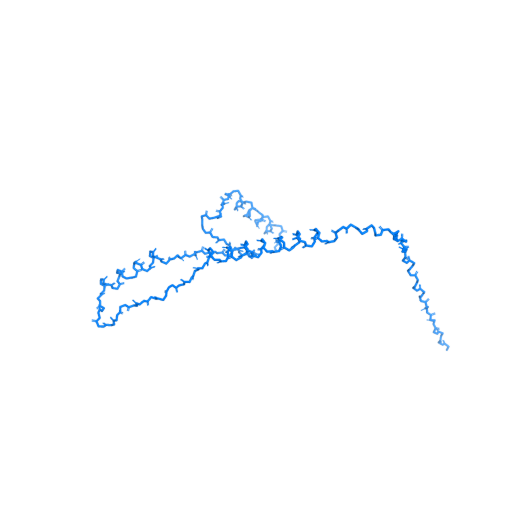521 1.571 1.00 55.94 107 PHE A C 1
ATOM 846 O O . PHE A 1 107 ? 14.818 16.609 2.704 1.00 55.94 107 PHE A O 1
ATOM 853 N N . ARG A 1 108 ? 14.854 17.208 0.548 1.00 62.38 108 ARG A N 1
ATOM 854 C CA . ARG A 1 108 ? 15.738 18.356 0.750 1.00 62.38 108 ARG A CA 1
ATOM 855 C C . ARG A 1 108 ? 14.858 19.592 0.775 1.00 62.38 108 ARG A C 1
ATOM 857 O O . ARG A 1 108 ? 14.237 19.892 -0.235 1.00 62.38 108 ARG A O 1
ATOM 864 N N . GLU A 1 109 ? 14.876 20.354 1.869 1.00 64.25 109 GLU A N 1
ATOM 865 C CA . GLU A 1 109 ? 14.210 21.670 1.952 1.00 64.25 109 GLU A CA 1
ATOM 866 C C . GLU A 1 109 ? 14.516 22.573 0.752 1.00 64.25 109 GLU A C 1
ATOM 868 O O . GLU A 1 109 ? 13.684 23.380 0.343 1.00 64.25 109 GLU A O 1
ATOM 873 N N . LYS A 1 110 ? 15.716 22.424 0.179 1.00 72.06 110 LYS A N 1
ATOM 874 C CA . LYS A 1 110 ? 16.113 23.123 -1.038 1.00 72.06 110 LYS A CA 1
ATOM 875 C C . LYS A 1 110 ? 15.139 22.862 -2.196 1.00 72.06 110 LYS A C 1
ATOM 877 O O . LYS A 1 110 ? 14.740 23.811 -2.840 1.00 72.06 110 LYS A O 1
ATOM 882 N N . TRP A 1 111 ? 14.687 21.627 -2.409 1.00 68.56 111 TRP A N 1
ATOM 883 C CA . TRP A 1 111 ? 13.803 21.286 -3.532 1.00 68.56 111 TRP A CA 1
ATOM 884 C C . TRP A 1 111 ? 12.428 21.939 -3.433 1.00 68.56 111 TRP A C 1
ATOM 886 O O . TRP A 1 111 ? 11.896 22.395 -4.435 1.00 68.56 111 TRP A O 1
ATOM 896 N N . THR A 1 112 ? 11.863 22.033 -2.234 1.00 73.19 112 THR A N 1
ATOM 897 C CA . THR A 1 112 ? 10.570 22.706 -2.023 1.00 73.19 112 THR A CA 1
ATOM 898 C C . THR A 1 112 ? 10.689 24.196 -2.245 1.00 73.19 112 THR A C 1
ATOM 900 O O . THR A 1 112 ? 9.801 24.804 -2.831 1.00 73.19 112 THR A O 1
ATOM 903 N N . ARG A 1 113 ? 11.808 24.776 -1.807 1.00 77.00 113 ARG A N 1
ATOM 904 C CA . ARG A 1 113 ? 12.131 26.178 -2.056 1.00 77.00 113 ARG A CA 1
ATOM 905 C C . ARG A 1 113 ? 12.274 26.434 -3.554 1.00 77.00 113 ARG A C 1
ATOM 907 O O . ARG A 1 113 ? 11.571 27.292 -4.066 1.00 77.00 113 ARG A O 1
ATOM 914 N N . ASP A 1 114 ? 13.069 25.614 -4.239 1.00 80.50 114 ASP A N 1
ATOM 915 C CA . ASP A 1 114 ? 13.307 25.697 -5.682 1.00 80.50 114 ASP A CA 1
ATOM 916 C C . ASP A 1 114 ? 11.991 25.520 -6.476 1.00 80.50 114 ASP A C 1
ATOM 918 O O . ASP A 1 114 ? 11.741 26.247 -7.433 1.00 80.50 114 ASP A O 1
ATOM 922 N N . LEU A 1 115 ? 11.106 24.603 -6.059 1.00 82.31 115 LEU A N 1
ATOM 923 C CA . LEU A 1 115 ? 9.799 24.378 -6.691 1.00 82.31 115 LEU A CA 1
ATOM 924 C C . LEU A 1 115 ? 8.845 25.565 -6.491 1.00 82.31 115 LEU A C 1
ATOM 926 O O . LEU A 1 115 ? 8.180 25.992 -7.435 1.00 82.31 115 LEU A O 1
ATOM 930 N N . VAL A 1 116 ? 8.754 26.089 -5.266 1.00 84.75 116 VAL A N 1
ATOM 931 C CA . VAL A 1 116 ? 7.904 27.246 -4.945 1.00 84.75 116 VAL A CA 1
ATOM 932 C C . VAL A 1 116 ? 8.402 28.490 -5.672 1.00 84.75 116 VAL A C 1
ATOM 934 O O . VAL A 1 116 ? 7.594 29.230 -6.225 1.00 84.75 116 VAL A O 1
ATOM 937 N N . GLU A 1 117 ? 9.716 28.691 -5.722 1.00 85.81 117 GLU A N 1
ATOM 938 C CA . GLU A 1 117 ? 10.353 29.801 -6.426 1.00 85.81 117 GLU A CA 1
ATOM 939 C C . GLU A 1 117 ? 10.138 29.695 -7.941 1.00 85.81 117 GLU A C 1
ATOM 941 O O . GLU A 1 117 ? 9.680 30.652 -8.559 1.00 85.81 117 GLU A O 1
ATOM 946 N N . ALA A 1 118 ? 10.325 28.513 -8.537 1.00 84.19 118 ALA A N 1
ATOM 947 C CA . ALA A 1 118 ? 10.030 28.282 -9.952 1.00 84.19 118 ALA A CA 1
ATOM 948 C C . ALA A 1 118 ? 8.548 28.515 -10.287 1.00 84.19 118 ALA A C 1
ATOM 950 O O . ALA A 1 118 ? 8.227 29.139 -11.300 1.00 84.19 118 ALA A O 1
ATOM 951 N N . LYS A 1 119 ? 7.632 28.056 -9.422 1.00 83.81 119 LYS A N 1
ATOM 952 C CA . LYS A 1 119 ? 6.194 28.305 -9.576 1.00 83.81 119 LYS A CA 1
ATOM 953 C C . LYS A 1 119 ? 5.879 29.797 -9.486 1.00 83.81 119 LYS A C 1
ATOM 955 O O . LYS A 1 119 ? 5.084 30.296 -10.275 1.00 83.81 119 LYS A O 1
ATOM 960 N N . HIS A 1 120 ? 6.493 30.505 -8.543 1.00 87.94 120 HIS A N 1
ATOM 961 C CA . HIS A 1 120 ? 6.314 31.942 -8.376 1.00 87.94 120 HIS A CA 1
ATOM 962 C C . HIS A 1 120 ? 6.781 32.711 -9.616 1.00 87.94 120 HIS A C 1
ATOM 964 O O . HIS A 1 120 ? 6.000 33.488 -10.156 1.00 87.94 120 HIS A O 1
ATOM 970 N N . ILE A 1 121 ? 7.973 32.397 -10.132 1.00 88.44 121 ILE A N 1
ATOM 971 C CA . ILE A 1 121 ? 8.517 32.979 -11.368 1.00 88.44 121 ILE A CA 1
ATOM 972 C C . ILE A 1 121 ? 7.579 32.726 -12.552 1.00 88.44 121 ILE A C 1
ATOM 974 O O . ILE A 1 121 ? 7.289 33.646 -13.311 1.00 88.44 121 ILE A O 1
ATOM 978 N N . LEU A 1 122 ? 7.065 31.501 -12.705 1.00 81.88 122 LEU A N 1
ATOM 979 C CA . LEU A 1 122 ? 6.118 31.168 -13.773 1.00 81.88 122 LEU A CA 1
ATOM 980 C C . LEU A 1 122 ? 4.838 32.003 -13.688 1.00 81.88 122 LEU A C 1
ATOM 982 O O . LEU A 1 122 ? 4.385 32.527 -14.705 1.00 81.88 122 LEU A O 1
ATOM 986 N N . MET A 1 123 ? 4.279 32.159 -12.485 1.00 85.06 123 MET A N 1
ATOM 987 C CA . MET A 1 123 ? 3.087 32.983 -12.277 1.00 85.06 123 MET A CA 1
ATOM 988 C C . MET A 1 123 ? 3.358 34.470 -12.542 1.00 85.06 123 MET A C 1
ATOM 990 O O . MET A 1 123 ? 2.500 35.141 -13.103 1.00 85.06 123 MET A O 1
ATOM 994 N N . GLU A 1 124 ? 4.534 34.985 -12.180 1.00 87.06 124 GLU A N 1
ATOM 995 C CA . GLU A 1 124 ? 4.916 36.377 -12.451 1.00 87.06 124 GLU A CA 1
ATOM 996 C C . GLU A 1 124 ? 5.223 36.638 -13.928 1.00 87.06 124 GLU A C 1
ATOM 998 O O . GLU A 1 124 ? 4.912 37.710 -14.442 1.00 87.06 124 GLU A O 1
ATOM 1003 N N . SER A 1 125 ? 5.809 35.663 -14.628 1.00 81.44 125 SER A N 1
ATOM 1004 C CA . SER A 1 125 ? 6.150 35.774 -16.052 1.00 81.44 125 SER A CA 1
ATOM 1005 C C . SER A 1 125 ? 4.941 35.709 -16.985 1.00 81.44 125 SER A C 1
ATOM 1007 O O . SER A 1 125 ? 5.069 36.039 -18.162 1.00 81.44 125 SER A O 1
ATOM 1009 N N . ASN A 1 126 ? 3.777 35.309 -16.466 1.00 72.31 126 ASN A N 1
ATOM 1010 C CA . ASN A 1 126 ? 2.534 35.211 -17.219 1.00 72.31 126 ASN A CA 1
ATOM 1011 C C . ASN A 1 126 ? 1.445 36.092 -16.573 1.00 72.31 126 ASN A C 1
ATOM 1013 O O . ASN A 1 126 ? 0.440 35.571 -16.078 1.00 72.31 126 ASN A O 1
ATOM 1017 N N . PRO A 1 127 ? 1.640 37.426 -16.530 1.00 63.78 127 PRO A N 1
ATOM 1018 C CA . PRO A 1 127 ? 0.605 38.325 -16.055 1.00 63.78 127 PRO A CA 1
ATOM 1019 C C . PRO A 1 127 ? -0.552 38.287 -17.059 1.00 63.78 127 PRO A C 1
ATOM 1021 O O . PRO A 1 127 ? -0.351 38.506 -18.255 1.00 63.78 127 PRO A O 1
ATOM 1024 N N . PHE A 1 128 ? -1.744 37.946 -16.575 1.00 60.69 128 PHE A N 1
ATOM 1025 C CA . PHE A 1 128 ? -2.982 38.093 -17.339 1.00 60.69 128 PHE A CA 1
ATOM 1026 C C . PHE A 1 128 ? -3.258 39.564 -17.666 1.00 60.69 128 PHE A C 1
ATOM 1028 O O . PHE A 1 128 ? -2.984 40.422 -16.793 1.00 60.69 128 PHE A O 1
#

Mean predicted aligned error: 20.77 Å

Radius of gyration: 32.82 Å; Cα contacts (8 Å, |Δi|>4): 24; chains: 1; bounding box: 57×58×100 Å

InterPro domains:
  IPR025663 A-kinase anchor protein 28kDa [PF14469] (84-123)
  IPR053084 A-kinase anchor protein [PTHR35075] (84-128)

Nearest PDB structures (foldseek):
  8phj-assembly1_X  TM=2.368E-01  e=7.988E+00  Allochromatium vinosum

Foldseek 3Di:
DDDDDDDDDDDDDPPPDDPDPPDPPPDPPVVVVVVVVVVVVVVVVVVVVVVVVPPLPLPDDPDDDPVRDDPVVNVVSVVVSVVPRPPFDWDDDPPDPDIDTPPVDPDDPVVVVVVVVVVVVVCVVDDD

Secondary structure (DSSP, 8-state):
---PPPP---------------------HHHHHHHHHHHHHHHHHHHHHHHHTT----PPP-PPPGGG--HHHHHHHHHHHHHHS-----EE-TT---EEPTTTS---HHHHHHHHHHHHHHHHHS--

Sequence (128 aa):
MNKTKSVRFQETIDVYICPSDDTIDTEDDGDLSELALDLAESAITAAIKTVEEDEYTVKDINWITHGEFTAERGRKQIEEFVLDAPVDVSFIFEGQSLVHRPGKTRFREKWTRDLVEAKHILMESNPF

Solvent-accessible surface area (backbone atoms only — not comparable to full-atom values): 8608 Å² total; per-residue (Å²): 140,83,84,84,82,86,83,82,84,83,89,78,80,82,75,83,74,74,83,75,82,87,71,82,73,85,64,73,65,65,62,63,52,53,54,54,48,53,52,50,52,50,52,50,51,52,51,50,52,64,50,62,78,62,66,79,69,78,71,88,76,87,70,82,51,83,94,73,65,42,75,67,59,51,51,51,52,52,50,53,47,63,71,72,46,85,78,81,61,68,50,67,56,95,93,45,98,55,79,41,44,79,91,72,60,83,80,51,72,65,57,57,51,53,50,54,50,53,51,49,52,52,55,63,75,57,73,127

pLDDT: mean 70.1, std 16.2, range [38.47, 96.56]